Protein AF-A0A9D8F9E0-F1 (afdb_monomer_lite)

Foldseek 3Di:
DEEEDEEEQCAQQQVVVVVSVVPDDPRYAYEYEERNQHDVDQDPPDPRRHSVVSVVCVVVPPHHYHYDYDD

Sequence (71 aa):
MKKLIVTADLHGSYSSWLTLKNLLGPLDELVIAGDLFDTKYGNFTHIDFQPESIKKDLNNFNHRFYYVYGN

Radius of gyration: 12.03 Å; chains: 1; bounding box: 25×24×32 Å

Structure (mmCIF, N/CA/C/O backbone):
data_AF-A0A9D8F9E0-F1
#
_entry.id   AF-A0A9D8F9E0-F1
#
loop_
_atom_site.group_PDB
_atom_site.id
_atom_site.type_symbol
_atom_site.label_atom_id
_atom_site.label_alt_id
_atom_site.label_comp_id
_atom_site.label_asym_id
_atom_site.label_entity_id
_atom_site.label_seq_id
_atom_site.pdbx_PDB_ins_code
_atom_site.Cartn_x
_atom_site.Cartn_y
_atom_site.Cartn_z
_atom_site.occupancy
_atom_site.B_iso_or_equiv
_atom_site.auth_seq_id
_atom_site.auth_comp_id
_atom_site.auth_asym_id
_atom_site.auth_atom_id
_atom_site.pdbx_PDB_model_num
ATOM 1 N N . MET A 1 1 ? -12.201 5.084 16.410 1.00 84.56 1 MET A N 1
ATOM 2 C CA . MET A 1 1 ? -12.543 3.646 16.358 1.00 84.56 1 MET A CA 1
ATOM 3 C C . MET A 1 1 ? -11.497 2.963 15.502 1.00 84.56 1 MET A C 1
ATOM 5 O O . MET A 1 1 ? -11.149 3.540 14.482 1.00 84.56 1 MET A O 1
ATOM 9 N N . LYS A 1 2 ? -10.988 1.807 15.929 1.00 93.94 2 LYS A N 1
ATOM 10 C CA . LYS A 1 2 ? -10.016 1.015 15.167 1.00 93.94 2 LYS A CA 1
ATOM 11 C C . LYS A 1 2 ? -10.675 0.411 13.924 1.00 93.94 2 LYS A C 1
ATOM 13 O O . LYS A 1 2 ? -11.779 -0.124 14.044 1.00 93.94 2 LYS A O 1
ATOM 18 N N . LYS A 1 3 ? -10.009 0.485 12.770 1.00 96.50 3 LYS A N 1
ATOM 19 C CA . LYS A 1 3 ? -10.458 -0.115 11.506 1.00 96.50 3 LYS A CA 1
ATOM 20 C C . LYS A 1 3 ? -9.401 -1.057 10.936 1.00 96.50 3 LYS A C 1
ATOM 22 O O . LYS A 1 3 ? -8.217 -0.955 11.250 1.00 96.50 3 LYS A O 1
ATOM 27 N N . LEU A 1 4 ? -9.861 -1.955 10.072 1.00 97.00 4 LEU A N 1
ATOM 28 C CA . LEU A 1 4 ? -9.005 -2.703 9.160 1.00 97.00 4 LEU A CA 1
ATOM 29 C C . LEU A 1 4 ? -9.091 -2.034 7.790 1.00 97.00 4 LEU A C 1
ATOM 31 O O . LEU A 1 4 ? -10.186 -1.919 7.235 1.00 97.00 4 LEU A O 1
ATOM 35 N N . ILE A 1 5 ? -7.956 -1.587 7.262 1.00 96.94 5 ILE A N 1
ATOM 36 C CA . ILE A 1 5 ? -7.842 -1.118 5.880 1.00 96.94 5 ILE A CA 1
ATOM 37 C C . ILE A 1 5 ? -7.344 -2.293 5.047 1.00 96.94 5 ILE A C 1
ATOM 39 O O . ILE A 1 5 ? -6.290 -2.853 5.338 1.00 96.94 5 ILE A O 1
ATOM 43 N N . VAL A 1 6 ? -8.117 -2.682 4.035 1.00 96.88 6 VAL A N 1
ATOM 44 C CA . VAL A 1 6 ? -7.822 -3.840 3.184 1.00 96.88 6 VAL A CA 1
ATOM 45 C C . VAL A 1 6 ? -7.451 -3.363 1.787 1.00 96.88 6 VAL A C 1
ATOM 47 O O . VAL A 1 6 ? -8.116 -2.487 1.235 1.00 96.88 6 VAL A O 1
ATOM 50 N N . THR A 1 7 ? -6.395 -3.936 1.220 1.00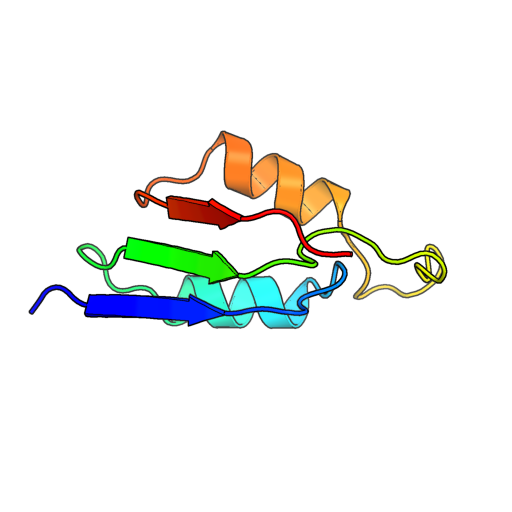 96.31 7 THR A N 1
ATOM 51 C CA . THR A 1 7 ? -5.915 -3.622 -0.128 1.00 96.31 7 THR A CA 1
ATOM 52 C C . THR A 1 7 ? -5.357 -4.863 -0.826 1.00 96.31 7 THR A C 1
ATOM 54 O O . THR A 1 7 ? -5.055 -5.857 -0.166 1.00 96.31 7 THR A O 1
ATOM 57 N N . ALA A 1 8 ? -5.229 -4.805 -2.146 1.00 95.12 8 ALA A N 1
ATOM 58 C CA . ALA A 1 8 ? -4.656 -5.832 -3.013 1.00 95.12 8 ALA A CA 1
ATOM 59 C C . ALA A 1 8 ? -4.113 -5.158 -4.283 1.00 95.12 8 ALA A C 1
ATOM 61 O O . ALA A 1 8 ? -4.445 -3.996 -4.538 1.00 95.12 8 ALA A O 1
ATOM 62 N N . ASP A 1 9 ? -3.307 -5.882 -5.058 1.00 93.75 9 ASP A N 1
ATOM 63 C CA . ASP A 1 9 ? -2.884 -5.494 -6.412 1.00 93.75 9 ASP A CA 1
ATOM 64 C C . ASP A 1 9 ? -2.195 -4.118 -6.490 1.00 93.75 9 ASP A C 1
ATOM 66 O O . ASP A 1 9 ? -2.396 -3.341 -7.425 1.00 93.75 9 ASP A O 1
ATOM 70 N N . LEU A 1 10 ? -1.360 -3.790 -5.493 1.00 94.00 10 LEU A N 1
ATOM 71 C CA . LEU A 1 10 ? -0.563 -2.557 -5.530 1.00 94.00 10 LEU A CA 1
ATOM 72 C C . LEU A 1 10 ? 0.503 -2.606 -6.626 1.00 94.00 10 LEU A C 1
ATOM 74 O O . LEU A 1 10 ? 0.845 -1.561 -7.178 1.00 94.00 10 LEU A O 1
ATOM 78 N N . HIS A 1 11 ? 1.058 -3.791 -6.897 1.00 94.12 11 HIS A N 1
ATOM 79 C CA . HIS A 1 11 ? 2.043 -4.052 -7.947 1.00 94.12 11 HIS A CA 1
ATOM 80 C C . HIS A 1 11 ? 3.171 -3.010 -8.021 1.00 94.12 11 HIS A C 1
ATOM 82 O O . HIS A 1 11 ? 3.541 -2.544 -9.098 1.00 94.12 11 HIS A O 1
ATOM 88 N N . GLY A 1 12 ? 3.690 -2.588 -6.868 1.00 94.19 12 GLY A N 1
ATOM 89 C CA . GLY A 1 12 ? 4.795 -1.634 -6.815 1.00 94.19 12 GLY A CA 1
ATOM 90 C C . GLY A 1 12 ? 4.410 -0.170 -7.043 1.00 94.19 12 GLY A C 1
ATOM 91 O O . GLY A 1 12 ? 5.308 0.672 -7.030 1.00 94.19 12 GLY A O 1
ATOM 92 N N . SER A 1 13 ? 3.123 0.165 -7.217 1.00 95.00 13 SER A N 1
ATOM 93 C CA . SER A 1 13 ? 2.648 1.552 -7.341 1.00 95.00 13 SER A CA 1
ATOM 94 C C . SER A 1 13 ? 2.880 2.327 -6.044 1.00 95.00 13 SER A C 1
ATOM 96 O O . SER A 1 13 ? 2.196 2.146 -5.028 1.00 95.00 13 SER A O 1
ATOM 98 N N . TYR A 1 14 ? 3.856 3.228 -6.086 1.00 95.75 14 TYR A N 1
ATOM 99 C CA . TYR A 1 14 ? 4.270 4.010 -4.934 1.00 95.75 14 TYR A CA 1
ATOM 100 C C . TYR A 1 14 ? 3.226 5.058 -4.547 1.00 95.75 14 TYR A C 1
ATOM 102 O O . TYR A 1 14 ? 2.944 5.243 -3.365 1.00 95.75 14 TYR A O 1
ATOM 110 N N . SER A 1 15 ? 2.591 5.703 -5.522 1.00 96.31 15 SER A N 1
ATOM 111 C CA . SER A 1 15 ? 1.499 6.652 -5.290 1.00 96.31 15 SER A CA 1
ATOM 112 C C . SER A 1 15 ? 0.301 6.006 -4.578 1.00 96.31 15 SER A C 1
ATOM 114 O O . SER A 1 15 ? -0.242 6.585 -3.626 1.00 96.31 15 SER A O 1
ATOM 116 N N . SER A 1 16 ? -0.063 4.779 -4.960 1.00 96.56 16 SER A N 1
ATOM 117 C CA . SER A 1 16 ? -1.114 3.998 -4.294 1.00 96.56 16 SER A CA 1
ATOM 118 C C . SER A 1 16 ? -0.716 3.641 -2.861 1.00 96.56 16 SER A C 1
ATOM 120 O O . SER A 1 16 ? -1.503 3.829 -1.929 1.00 96.56 16 SER A O 1
ATOM 122 N N . TRP A 1 17 ? 0.538 3.226 -2.657 1.00 96.62 17 TRP A N 1
ATOM 123 C CA . TRP A 1 17 ? 1.099 2.979 -1.327 1.00 96.62 17 TRP A CA 1
ATOM 124 C C . TRP A 1 17 ? 1.065 4.224 -0.425 1.00 96.62 17 TRP A C 1
ATOM 126 O O . TRP A 1 17 ? 0.634 4.146 0.727 1.00 96.62 17 TRP A O 1
ATOM 136 N N . LEU A 1 18 ? 1.465 5.394 -0.937 1.00 97.06 18 LEU A N 1
ATOM 137 C CA . LEU A 1 18 ? 1.411 6.658 -0.194 1.00 97.06 18 LEU A CA 1
ATOM 138 C C . LEU A 1 18 ? -0.023 7.043 0.179 1.00 97.06 18 LEU A C 1
ATOM 140 O O . LEU A 1 18 ? -0.274 7.434 1.319 1.00 97.06 18 LEU A O 1
ATOM 144 N N . THR A 1 19 ? -0.964 6.894 -0.755 1.00 97.12 19 THR A N 1
ATOM 145 C CA . THR A 1 19 ? -2.391 7.130 -0.498 1.00 97.12 19 THR A CA 1
ATOM 146 C C . THR A 1 19 ? -2.891 6.254 0.644 1.00 97.12 19 THR A C 1
ATOM 148 O O . THR A 1 19 ? -3.491 6.758 1.592 1.00 97.12 19 THR A O 1
ATOM 151 N N . LEU A 1 20 ? -2.586 4.957 0.605 1.00 96.19 20 LEU A N 1
ATOM 152 C CA . LEU A 1 20 ? -2.984 4.013 1.642 1.00 96.19 20 LEU A CA 1
ATOM 153 C C . LEU A 1 20 ? -2.386 4.368 3.012 1.00 96.19 20 LEU A C 1
ATOM 155 O O . LEU A 1 20 ? -3.114 4.385 4.005 1.00 96.19 20 LEU A O 1
ATOM 159 N N . LYS A 1 21 ? -1.099 4.730 3.073 1.00 95.44 21 LYS A N 1
ATOM 160 C CA . LYS A 1 21 ? -0.474 5.201 4.321 1.00 95.44 21 LYS A CA 1
ATOM 161 C C . LYS A 1 21 ? -1.163 6.442 4.885 1.00 95.44 21 LYS A C 1
ATOM 163 O O . LYS A 1 21 ? -1.350 6.527 6.092 1.00 95.44 21 LYS A O 1
ATOM 168 N N . ASN A 1 22 ? -1.571 7.374 4.026 1.00 95.69 22 ASN A N 1
ATOM 169 C CA . ASN A 1 22 ? -2.267 8.590 4.451 1.00 95.69 22 ASN A CA 1
ATOM 170 C C . ASN A 1 22 ? -3.705 8.328 4.930 1.00 95.69 22 ASN A C 1
ATOM 172 O O . ASN A 1 22 ? -4.253 9.137 5.675 1.00 95.69 22 ASN A O 1
ATOM 176 N N . LEU A 1 23 ? -4.320 7.219 4.508 1.00 95.00 23 LEU A N 1
ATOM 177 C CA . LEU A 1 23 ? -5.648 6.804 4.966 1.00 95.00 23 LEU A CA 1
ATOM 178 C C . LEU A 1 23 ? -5.619 6.061 6.309 1.00 95.00 23 LEU A C 1
ATOM 180 O O . LEU A 1 23 ? -6.653 5.995 6.976 1.00 95.00 23 LEU A O 1
ATOM 184 N N . LEU A 1 24 ? -4.471 5.504 6.707 1.00 95.50 24 LEU A N 1
ATOM 185 C CA . LEU A 1 24 ? -4.327 4.793 7.975 1.00 95.50 24 LEU A CA 1
ATOM 186 C C . LEU A 1 24 ? -4.366 5.774 9.149 1.00 95.50 24 LEU A C 1
ATOM 188 O O . LEU A 1 24 ? -3.469 6.596 9.344 1.00 95.50 24 LEU A O 1
ATOM 192 N N . GLY A 1 25 ? -5.405 5.659 9.974 1.00 95.50 25 GLY A N 1
ATOM 193 C CA . GLY A 1 25 ? -5.442 6.317 11.270 1.00 95.50 25 GLY A CA 1
ATOM 194 C C . GLY A 1 25 ? -4.468 5.666 12.264 1.00 95.50 25 GLY A C 1
ATOM 195 O O . GLY A 1 25 ? -4.088 4.509 12.092 1.00 95.50 25 GLY A O 1
ATOM 196 N N . PRO A 1 26 ? -4.111 6.343 13.374 1.00 94.12 26 PRO A N 1
ATOM 197 C CA . PRO A 1 26 ? -3.084 5.871 14.315 1.00 94.12 26 PRO A CA 1
ATOM 198 C C . PRO A 1 26 ? -3.334 4.493 14.948 1.00 94.12 26 PRO A C 1
ATOM 200 O O . PRO A 1 26 ? -2.402 3.856 15.423 1.00 94.12 26 PRO A O 1
ATOM 203 N N . LEU A 1 27 ? -4.594 4.055 15.005 1.00 95.56 27 LEU A N 1
ATOM 204 C CA . LEU A 1 27 ? -5.001 2.777 15.598 1.00 95.56 27 LEU A CA 1
ATOM 205 C C . LEU A 1 27 ? -5.417 1.740 14.552 1.00 95.56 27 LEU A C 1
ATOM 207 O O . LEU A 1 27 ? -5.805 0.633 14.931 1.00 95.56 27 LEU A O 1
ATOM 211 N N . ASP A 1 28 ? -5.392 2.106 13.272 1.00 97.25 28 ASP A N 1
ATOM 212 C CA . ASP A 1 28 ? -5.815 1.230 12.190 1.00 97.25 28 ASP A CA 1
ATOM 213 C C . ASP A 1 28 ? -4.733 0.192 11.885 1.00 97.25 28 ASP A C 1
ATOM 215 O O . ASP A 1 28 ? -3.538 0.406 12.120 1.00 97.25 28 ASP A O 1
ATOM 219 N N . GLU A 1 29 ? -5.171 -0.949 11.365 1.00 97.31 29 GLU A N 1
ATOM 220 C CA . GLU A 1 29 ? -4.296 -2.025 10.905 1.00 97.31 29 GLU A CA 1
ATOM 221 C C . GLU A 1 29 ? -4.487 -2.244 9.408 1.00 97.31 29 GLU A C 1
ATOM 223 O O . GLU A 1 29 ? -5.552 -1.967 8.846 1.00 97.31 29 GLU A O 1
ATOM 228 N N . LEU A 1 30 ? -3.440 -2.756 8.770 1.00 97.44 30 LEU A N 1
ATOM 229 C CA . LEU A 1 30 ? -3.391 -2.960 7.329 1.00 97.44 30 LEU A CA 1
ATOM 230 C C . LEU A 1 30 ? -3.515 -4.449 6.981 1.00 97.44 30 LEU A C 1
ATOM 232 O O . LEU A 1 30 ? -2.828 -5.291 7.552 1.00 97.44 30 LEU A O 1
ATOM 236 N N . VAL A 1 31 ? -4.355 -4.783 6.010 1.00 97.69 31 VAL A N 1
ATOM 237 C CA . VAL A 1 31 ? -4.452 -6.125 5.428 1.00 97.69 31 VAL A CA 1
ATOM 238 C C . VAL A 1 31 ? -4.141 -6.029 3.940 1.00 97.69 31 VAL A C 1
ATOM 240 O O . VAL A 1 31 ? -4.787 -5.269 3.222 1.00 97.69 31 VAL A O 1
ATOM 243 N N . ILE A 1 32 ? -3.159 -6.800 3.482 1.00 96.75 32 ILE A N 1
ATOM 244 C CA . ILE A 1 32 ? -2.718 -6.842 2.087 1.00 96.75 32 ILE A CA 1
ATOM 245 C C . ILE A 1 32 ? -3.003 -8.241 1.535 1.00 96.75 32 ILE A C 1
ATOM 247 O O . ILE A 1 32 ? -2.391 -9.228 1.955 1.00 96.75 32 ILE A O 1
ATOM 251 N N . ALA A 1 33 ? -3.949 -8.322 0.607 1.00 95.50 33 ALA A N 1
ATOM 252 C CA . ALA A 1 33 ? -4.449 -9.553 0.010 1.00 95.50 33 ALA A CA 1
ATOM 253 C C . ALA A 1 33 ? -3.786 -9.837 -1.349 1.00 95.50 33 ALA A C 1
ATOM 255 O O . ALA A 1 33 ? -4.474 -10.029 -2.345 1.00 95.50 33 ALA A O 1
ATOM 256 N N . GLY A 1 34 ? -2.452 -9.873 -1.368 1.00 93.19 34 GLY A N 1
ATOM 257 C CA . GLY A 1 34 ? -1.661 -10.242 -2.542 1.00 93.19 34 GLY A CA 1
ATOM 258 C C . GLY A 1 34 ? -0.987 -9.080 -3.265 1.00 93.19 34 GLY A C 1
ATOM 259 O O . GLY A 1 34 ? -1.270 -7.908 -3.010 1.00 93.19 34 GLY A O 1
ATOM 260 N N . ASP A 1 35 ? -0.056 -9.452 -4.146 1.00 92.19 35 ASP A N 1
ATOM 261 C CA . ASP A 1 35 ? 0.397 -8.638 -5.274 1.00 92.19 35 ASP A CA 1
ATOM 262 C C . ASP A 1 35 ? 0.884 -7.225 -4.918 1.00 92.19 35 ASP A C 1
ATOM 264 O O . ASP A 1 35 ? 0.555 -6.217 -5.538 1.00 92.19 35 ASP A O 1
ATOM 268 N N . LEU A 1 36 ? 1.718 -7.156 -3.880 1.00 93.00 36 LEU A N 1
ATOM 269 C CA . LEU A 1 36 ? 2.172 -5.900 -3.289 1.00 93.00 36 LEU A CA 1
ATOM 270 C C . LEU A 1 36 ? 3.333 -5.235 -4.041 1.00 93.00 36 LEU A C 1
ATOM 272 O O . LEU A 1 36 ? 3.316 -4.026 -4.269 1.00 93.00 36 LEU A O 1
ATOM 276 N N . PHE A 1 37 ? 4.368 -6.008 -4.379 1.00 89.81 37 PHE A N 1
ATOM 277 C CA . PHE A 1 37 ? 5.641 -5.463 -4.859 1.00 89.81 37 PHE A CA 1
ATOM 278 C C . PHE A 1 37 ? 5.760 -5.485 -6.379 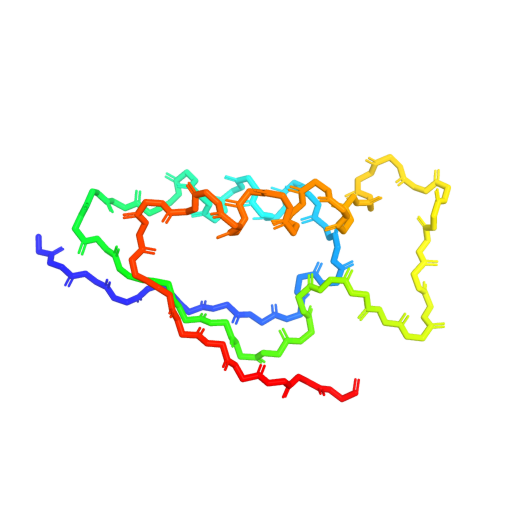1.00 89.81 37 PHE A C 1
ATOM 280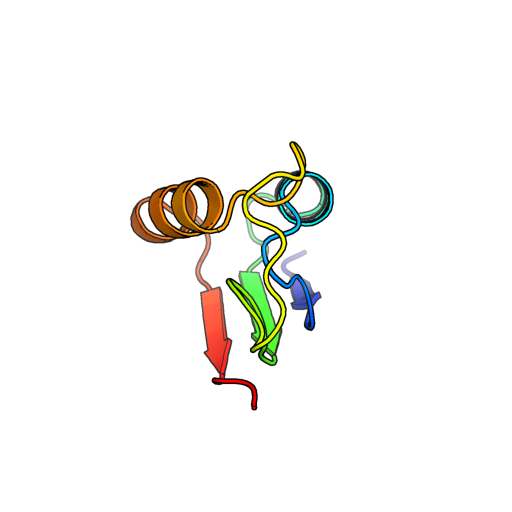 O O . PHE A 1 37 ? 6.043 -4.460 -6.981 1.00 89.81 37 PHE A O 1
ATOM 287 N N . ASP A 1 38 ? 5.564 -6.637 -7.007 1.00 79.25 38 ASP A N 1
ATOM 288 C CA . ASP A 1 38 ? 5.827 -6.799 -8.432 1.00 79.25 38 ASP A CA 1
ATOM 289 C C . ASP A 1 38 ? 4.849 -7.798 -9.052 1.00 79.25 38 ASP A C 1
ATOM 291 O O . ASP A 1 38 ? 4.234 -8.596 -8.346 1.00 79.25 38 ASP A O 1
ATOM 295 N N . THR A 1 39 ? 4.733 -7.753 -10.374 1.00 69.88 39 THR A N 1
ATOM 296 C CA . THR A 1 39 ? 4.189 -8.840 -11.190 1.00 69.88 39 THR A CA 1
ATOM 297 C C . THR A 1 39 ? 5.288 -9.405 -12.076 1.00 69.88 39 THR A C 1
ATOM 299 O O . THR A 1 39 ? 6.382 -8.866 -12.194 1.00 69.88 39 THR A O 1
ATOM 302 N N . LYS A 1 40 ? 4.954 -10.432 -12.852 1.00 68.12 40 LYS A N 1
ATOM 303 C CA . LYS A 1 40 ? 5.741 -10.852 -14.020 1.00 68.12 40 LYS A CA 1
ATOM 304 C C . LYS A 1 40 ? 6.072 -9.708 -15.012 1.00 68.12 40 LYS A C 1
ATOM 306 O O . LYS A 1 40 ? 6.934 -9.897 -15.868 1.00 68.12 40 LYS A O 1
ATOM 311 N N . TYR A 1 41 ? 5.398 -8.556 -14.926 1.00 66.25 41 TYR A N 1
ATOM 312 C CA . TYR A 1 41 ? 5.480 -7.434 -15.866 1.00 66.25 41 TYR A CA 1
ATOM 313 C C . TYR A 1 41 ? 5.853 -6.091 -15.208 1.00 66.25 41 TYR A C 1
ATOM 315 O O . TYR A 1 41 ? 5.484 -5.040 -15.737 1.00 66.25 41 TYR A O 1
ATOM 323 N N . GLY A 1 42 ? 6.566 -6.098 -14.074 1.00 73.62 42 GLY A N 1
ATOM 324 C CA . GLY A 1 42 ? 7.050 -4.878 -13.420 1.00 73.62 42 GLY A CA 1
ATOM 325 C C . GLY A 1 42 ? 7.715 -3.893 -14.380 1.00 73.62 42 GLY A C 1
ATOM 326 O O . GLY A 1 42 ? 8.588 -4.259 -15.172 1.00 73.62 42 GLY A O 1
ATOM 327 N N . ASN A 1 43 ? 7.316 -2.620 -14.319 1.00 81.56 43 ASN A N 1
ATOM 328 C CA . ASN A 1 43 ? 7.892 -1.579 -15.166 1.00 81.56 43 ASN A CA 1
ATOM 329 C C . ASN A 1 43 ? 8.966 -0.790 -14.410 1.00 81.56 43 ASN A C 1
ATOM 331 O O . ASN A 1 43 ? 8.723 0.321 -13.948 1.00 81.56 43 ASN A O 1
ATOM 335 N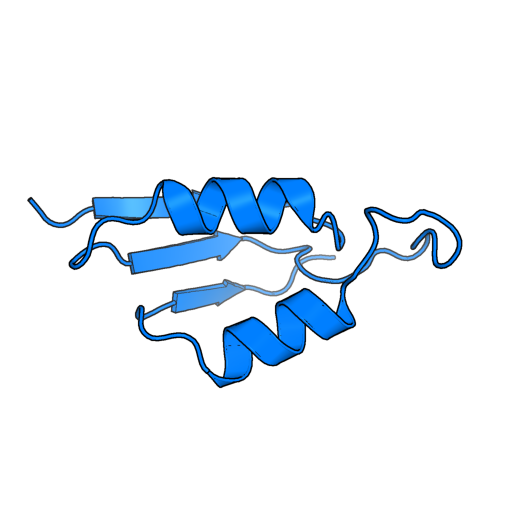 N . PHE A 1 44 ? 10.183 -1.334 -14.358 1.00 83.25 44 PHE A N 1
ATOM 336 C CA . PHE A 1 44 ? 11.349 -0.725 -13.694 1.00 83.25 44 PHE A CA 1
ATOM 337 C C . PHE A 1 44 ? 11.763 0.653 -14.234 1.00 83.25 44 PHE A C 1
ATOM 339 O O . PHE A 1 44 ? 12.582 1.330 -13.618 1.00 83.25 44 PHE A O 1
ATOM 346 N N . THR A 1 45 ? 11.221 1.079 -15.378 1.00 86.62 45 THR A N 1
ATOM 347 C CA . THR A 1 45 ? 11.478 2.414 -15.945 1.00 86.62 45 THR A CA 1
ATOM 348 C C . THR A 1 45 ? 10.418 3.444 -15.561 1.00 86.62 45 THR A C 1
ATOM 350 O O . THR A 1 45 ? 10.624 4.641 -15.760 1.00 86.62 45 THR A O 1
ATOM 353 N N . HIS A 1 46 ? 9.284 3.008 -15.004 1.00 90.38 46 HIS A N 1
ATOM 354 C CA . HIS A 1 46 ? 8.209 3.901 -14.603 1.00 90.38 46 HIS A CA 1
ATOM 355 C C . HIS A 1 46 ? 8.498 4.518 -13.232 1.00 90.38 46 HIS A C 1
ATOM 357 O O . HIS A 1 46 ? 8.723 3.808 -12.259 1.00 90.38 46 HIS A O 1
ATOM 363 N N . ILE A 1 47 ? 8.427 5.848 -13.128 1.00 93.06 47 ILE A N 1
ATOM 364 C CA . ILE A 1 47 ? 8.774 6.582 -11.898 1.00 93.06 47 ILE A CA 1
ATOM 365 C C . ILE A 1 47 ? 7.908 6.208 -10.683 1.00 93.06 47 ILE A C 1
ATOM 367 O O . ILE A 1 47 ? 8.368 6.283 -9.545 1.00 93.06 47 ILE A O 1
ATOM 371 N N . ASP A 1 48 ? 6.657 5.801 -10.913 1.00 94.06 48 ASP A N 1
ATOM 372 C CA . ASP A 1 48 ? 5.757 5.362 -9.838 1.00 94.06 48 ASP A CA 1
ATOM 373 C C . ASP A 1 48 ? 5.982 3.907 -9.415 1.00 94.06 48 ASP A C 1
ATOM 375 O O . ASP A 1 48 ? 5.495 3.491 -8.371 1.00 94.06 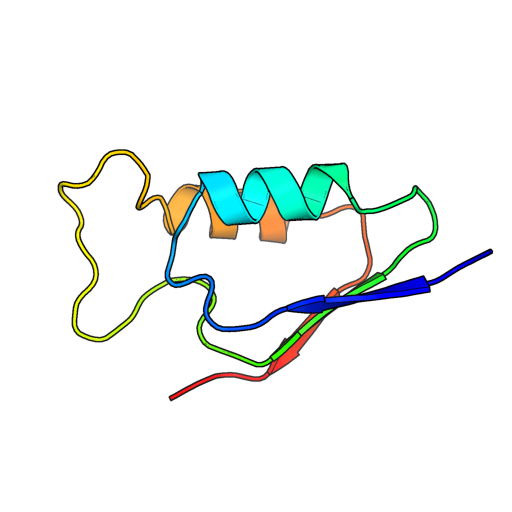48 ASP A O 1
ATOM 379 N N . PHE A 1 49 ? 6.710 3.118 -10.205 1.00 94.88 49 PHE A N 1
ATOM 380 C CA . PHE A 1 49 ? 6.987 1.731 -9.864 1.00 94.88 49 PHE A CA 1
ATOM 381 C C . PHE A 1 49 ? 8.212 1.673 -8.944 1.00 94.88 49 PHE A C 1
ATOM 383 O O . PHE A 1 49 ? 9.357 1.709 -9.397 1.00 94.88 49 PHE A O 1
ATOM 390 N N . GLN A 1 50 ? 7.972 1.631 -7.630 1.00 94.81 50 GLN A N 1
ATOM 391 C CA . GLN A 1 50 ? 9.027 1.659 -6.608 1.00 94.81 50 GLN A CA 1
ATOM 392 C C . GLN A 1 50 ? 8.867 0.540 -5.558 1.00 94.81 50 GLN A C 1
ATOM 394 O O . GLN A 1 50 ? 8.741 0.827 -4.361 1.00 94.81 50 GLN A O 1
ATOM 399 N N . PRO A 1 51 ? 8.911 -0.745 -5.959 1.00 94.44 51 PRO A N 1
ATOM 400 C CA . PRO A 1 51 ? 8.759 -1.877 -5.038 1.00 94.44 51 PRO A CA 1
ATOM 401 C C . PRO A 1 51 ? 9.749 -1.869 -3.869 1.00 94.44 51 PRO A C 1
ATOM 403 O O . PRO A 1 51 ? 9.375 -2.166 -2.734 1.00 94.44 51 PRO A O 1
ATOM 406 N N . GLU A 1 52 ? 11.002 -1.480 -4.114 1.00 93.88 52 GLU A N 1
ATOM 407 C CA . GLU A 1 52 ? 12.037 -1.442 -3.074 1.00 93.88 52 GLU A CA 1
ATOM 408 C C . GLU A 1 52 ? 11.767 -0.363 -2.017 1.00 93.88 52 GLU A C 1
ATOM 410 O O . GLU A 1 52 ? 11.996 -0.588 -0.826 1.00 93.88 52 GLU A O 1
ATOM 415 N N . SER A 1 53 ? 11.209 0.783 -2.421 1.00 95.19 53 SER A N 1
ATOM 416 C CA . SER A 1 53 ? 10.765 1.824 -1.488 1.00 95.19 53 SER A CA 1
ATOM 417 C C . SER A 1 53 ? 9.637 1.305 -0.591 1.00 95.19 53 SER A C 1
ATOM 419 O O . SER A 1 53 ? 9.697 1.470 0.628 1.00 95.19 53 SER A O 1
ATOM 421 N N . ILE A 1 54 ? 8.648 0.610 -1.168 1.00 95.38 54 ILE A N 1
ATOM 422 C CA . ILE A 1 54 ? 7.534 -0.002 -0.420 1.00 95.38 54 ILE A CA 1
ATOM 423 C C . ILE A 1 54 ? 8.061 -1.057 0.564 1.00 95.38 54 ILE A C 1
ATOM 425 O O . ILE A 1 54 ? 7.678 -1.077 1.734 1.00 95.38 54 ILE A O 1
ATOM 429 N N . LYS A 1 55 ? 8.991 -1.911 0.127 1.00 94.62 55 LYS A N 1
ATOM 430 C CA . LYS A 1 55 ? 9.605 -2.950 0.967 1.00 94.62 55 LYS A CA 1
ATOM 431 C C . LYS A 1 55 ? 10.388 -2.359 2.139 1.00 94.62 55 LYS A C 1
ATOM 433 O O . LYS A 1 55 ? 10.282 -2.847 3.266 1.00 94.62 55 LYS A O 1
ATOM 438 N N . LYS A 1 56 ? 11.148 -1.288 1.897 1.00 95.69 56 LYS A N 1
ATOM 439 C CA . LYS A 1 56 ? 11.877 -0.564 2.946 1.00 95.69 56 LYS A CA 1
ATOM 440 C C . LYS A 1 56 ? 10.930 0.070 3.966 1.00 95.69 56 LYS A C 1
ATOM 442 O O . LYS A 1 56 ? 11.219 0.017 5.163 1.00 95.69 56 LYS A O 1
ATOM 447 N N . ASP A 1 57 ? 9.815 0.635 3.509 1.00 95.00 57 ASP A N 1
ATOM 448 C CA . ASP A 1 57 ? 8.783 1.187 4.388 1.00 95.00 57 ASP A CA 1
ATOM 449 C C . ASP A 1 57 ? 8.145 0.096 5.257 1.00 95.00 57 ASP A C 1
ATOM 451 O O . ASP A 1 57 ? 7.994 0.291 6.461 1.00 95.00 57 ASP A O 1
ATOM 455 N N . LEU A 1 58 ? 7.826 -1.068 4.678 1.00 93.62 58 LEU A N 1
ATOM 456 C CA . LEU A 1 58 ? 7.222 -2.192 5.403 1.00 93.62 58 LEU A CA 1
ATOM 457 C C . LEU A 1 58 ? 8.117 -2.745 6.518 1.00 93.62 58 LEU A C 1
ATOM 459 O O . LEU A 1 58 ? 7.622 -3.090 7.589 1.00 93.62 58 LEU A O 1
ATOM 463 N N . ASN A 1 59 ? 9.435 -2.771 6.308 1.00 92.94 59 ASN A N 1
ATOM 464 C CA . ASN A 1 59 ? 10.393 -3.179 7.342 1.00 92.94 59 ASN A CA 1
ATOM 465 C C . ASN A 1 59 ? 10.408 -2.237 8.558 1.00 92.94 59 ASN A C 1
ATOM 467 O O . ASN A 1 59 ? 10.828 -2.646 9.637 1.00 92.94 59 ASN A O 1
ATOM 471 N N . ASN A 1 60 ? 9.966 -0.987 8.388 1.00 92.88 60 ASN A N 1
ATOM 472 C CA . ASN A 1 60 ? 9.908 0.032 9.440 1.00 92.88 60 ASN A CA 1
ATOM 473 C C . ASN A 1 60 ? 8.459 0.453 9.740 1.00 92.88 60 ASN A C 1
ATOM 475 O O . ASN A 1 60 ? 8.209 1.571 10.193 1.00 92.88 60 ASN A O 1
ATOM 479 N N . PHE A 1 61 ? 7.487 -0.404 9.421 1.00 92.50 61 PHE A N 1
ATOM 480 C CA . PHE A 1 61 ? 6.081 -0.036 9.469 1.00 92.50 61 PHE A CA 1
ATOM 481 C C . PHE A 1 61 ? 5.556 -0.028 10.902 1.00 92.50 61 PHE A C 1
ATOM 483 O O . PHE A 1 61 ? 5.623 -1.026 11.615 1.00 92.50 61 PHE A O 1
ATOM 490 N N . ASN A 1 62 ? 4.997 1.109 11.315 1.00 92.25 62 ASN A N 1
ATOM 491 C CA . ASN A 1 62 ? 4.524 1.311 12.688 1.00 92.25 62 ASN A CA 1
ATOM 492 C C . ASN A 1 62 ? 3.123 0.735 12.946 1.00 92.25 62 ASN A C 1
ATOM 494 O O . ASN A 1 62 ? 2.698 0.645 14.097 1.00 92.25 62 ASN A O 1
ATOM 498 N N . HIS A 1 63 ? 2.402 0.345 11.894 1.00 94.38 63 HIS A N 1
ATOM 499 C CA . HIS A 1 63 ? 1.108 -0.318 12.011 1.00 94.38 63 HIS 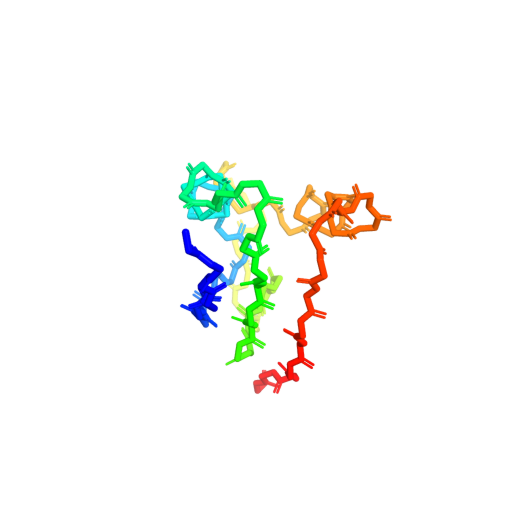A CA 1
ATOM 500 C C . HIS A 1 63 ? 1.295 -1.829 11.954 1.00 94.38 63 HIS A C 1
ATOM 502 O O . HIS A 1 63 ? 2.117 -2.343 11.194 1.00 94.38 63 HIS A O 1
ATOM 508 N N . ARG A 1 64 ? 0.477 -2.566 12.711 1.00 96.19 64 ARG A N 1
ATOM 509 C CA . ARG A 1 64 ? 0.369 -4.006 12.490 1.00 96.19 64 ARG A CA 1
ATOM 510 C C . ARG A 1 64 ? -0.210 -4.232 11.096 1.00 96.19 64 ARG A C 1
ATOM 512 O O . ARG A 1 64 ? -1.210 -3.610 10.732 1.00 96.19 64 ARG A O 1
ATOM 519 N N . PHE A 1 65 ? 0.413 -5.131 10.343 1.00 96.25 65 PHE A N 1
ATOM 520 C CA . PHE A 1 65 ? -0.091 -5.535 9.044 1.00 96.25 65 PHE A CA 1
ATOM 521 C C . PHE A 1 65 ? -0.162 -7.053 8.907 1.00 96.25 65 PHE A C 1
ATOM 523 O O . PHE A 1 65 ? 0.574 -7.793 9.562 1.00 96.25 65 PHE A O 1
ATOM 530 N N . TYR A 1 66 ? -1.063 -7.495 8.039 1.00 96.62 66 TYR A N 1
ATOM 531 C CA . TYR A 1 66 ? -1.245 -8.882 7.639 1.00 96.62 66 TYR A CA 1
ATOM 532 C C . TYR A 1 66 ? -1.046 -8.970 6.132 1.00 96.62 66 TYR A C 1
ATOM 534 O O . TYR A 1 66 ? -1.533 -8.113 5.396 1.00 96.62 66 TYR A O 1
ATOM 542 N N . TYR A 1 67 ? -0.333 -9.994 5.677 1.00 95.06 67 TYR A N 1
ATOM 543 C CA . TYR A 1 67 ? -0.012 -10.174 4.268 1.00 95.06 67 TYR A CA 1
ATOM 544 C C . TYR A 1 67 ? -0.263 -11.618 3.849 1.00 95.06 67 TYR A C 1
ATOM 546 O O . TYR A 1 67 ? 0.174 -12.551 4.526 1.00 95.06 67 TYR A O 1
ATOM 554 N N . VAL A 1 68 ? -0.956 -11.782 2.727 1.00 94.81 68 VAL A N 1
ATOM 555 C CA . VAL A 1 68 ? -1.094 -13.055 2.019 1.00 94.81 68 VAL A CA 1
ATOM 556 C C . VAL A 1 68 ? -0.426 -12.897 0.658 1.00 94.81 68 VAL A C 1
ATOM 558 O O . VAL A 1 68 ? -0.580 -11.859 0.020 1.00 94.81 68 VAL A O 1
ATOM 561 N N . TYR A 1 69 ? 0.337 -13.905 0.236 1.00 89.56 69 TYR A N 1
ATOM 562 C CA . TYR A 1 69 ? 0.979 -13.910 -1.078 1.00 89.56 69 TYR A CA 1
ATOM 563 C C . TYR A 1 69 ? -0.071 -13.943 -2.193 1.00 89.56 69 TYR A C 1
ATOM 565 O O . TYR A 1 69 ? -1.044 -14.690 -2.095 1.00 89.56 69 TYR A O 1
ATOM 573 N N . GLY A 1 70 ? 0.143 -13.130 -3.228 1.00 86.62 70 GLY A N 1
ATOM 574 C CA . GLY A 1 70 ? -0.609 -13.214 -4.478 1.00 86.62 70 GLY A CA 1
ATOM 575 C C . GLY A 1 70 ? 0.055 -14.169 -5.476 1.00 86.62 70 GLY A C 1
ATOM 576 O O . GLY A 1 70 ? 0.865 -15.008 -5.066 1.00 86.62 70 GLY A O 1
ATOM 577 N N . ASN A 1 71 ? -0.343 -14.085 -6.746 1.00 82.00 71 ASN A N 1
ATOM 578 C CA . ASN A 1 71 ? -0.041 -15.096 -7.772 1.00 82.00 71 ASN A CA 1
ATOM 579 C C . ASN A 1 71 ? 1.341 -14.950 -8.425 1.00 82.00 71 ASN A C 1
ATOM 581 O O . ASN A 1 71 ? 1.871 -13.823 -8.517 1.00 82.00 71 ASN A O 1
#

pLDDT: mean 92.34, std 6.84, range [66.25, 97.69]

Secondary structure (DSSP, 8-state):
---EEEE---TTBHHHHHHHHHH--TT-EEEEES--S--TT--TTSTTB-HHHHHHHHHT--S-EEEE---